Protein AF-A0A7W1IW84-F1 (afdb_monomer_lite)

Foldseek 3Di:
DPPPPPVVVVPVVVVPPPPCPPDFDWDDPDVQKTKGWDWDQDPNDTDIDIDIGGDCVPDDDADAAVVSDQADDDDQVVVCVVVVHPDGDDDADAACDPDRRGRHGDAWDDGPNRTSDHHDDPDDDDDDD

pLDDT: mean 87.01, std 18.56, range [38.94, 98.19]

Radius of gyration: 24.79 Å; chains: 1; bounding box: 35×34×91 Å

Secondary structure (DSSP, 8-state):
--SSSSSSSSSTTSSS---------PEEEETTEEEEEEEEEETTEEEEEEEEEE-TTT-------GGGSSS----HHHHHHHTT-S-----S-B--SSSTTTT-BSS-EEETTEEEE---TT-------

Structure (mmCIF, N/CA/C/O backbone):
data_AF-A0A7W1IW84-F1
#
_entry.id   AF-A0A7W1IW84-F1
#
loop_
_atom_site.group_PDB
_atom_site.id
_atom_site.type_symbol
_atom_site.label_atom_id
_atom_site.label_alt_id
_atom_site.label_comp_id
_atom_site.label_asym_id
_atom_site.label_entity_id
_atom_site.label_seq_id
_atom_site.pdbx_PDB_ins_code
_atom_site.Cartn_x
_atom_site.Cartn_y
_atom_site.Cartn_z
_atom_site.occupancy
_atom_site.B_iso_or_equiv
_atom_site.auth_seq_id
_atom_site.auth_comp_id
_atom_site.auth_asym_id
_atom_site.auth_atom_id
_atom_site.pdbx_PDB_model_num
ATOM 1 N N . MET A 1 1 ? 14.914 17.377 70.226 1.00 49.84 1 MET A N 1
ATOM 2 C CA . MET A 1 1 ? 13.824 17.529 69.232 1.00 49.84 1 MET A CA 1
ATOM 3 C C . MET A 1 1 ? 14.254 18.357 68.006 1.00 49.84 1 MET A C 1
ATOM 5 O O . MET A 1 1 ? 13.606 19.336 67.676 1.00 49.84 1 MET A O 1
ATOM 9 N N . LYS A 1 2 ? 15.354 17.999 67.321 1.00 47.62 2 LYS A N 1
ATOM 10 C CA . LYS A 1 2 ? 15.777 18.657 66.057 1.00 47.62 2 LYS A CA 1
ATOM 11 C C . LYS A 1 2 ? 16.298 17.689 64.981 1.00 47.62 2 LYS A C 1
ATOM 13 O O . LYS A 1 2 ? 16.673 18.125 63.906 1.00 47.62 2 LYS A O 1
ATOM 18 N N . LYS A 1 3 ? 16.303 16.375 65.246 1.00 43.44 3 LYS A N 1
ATOM 19 C CA . LYS A 1 3 ? 16.802 15.354 64.303 1.00 43.44 3 LYS A CA 1
ATOM 20 C C . LYS A 1 3 ? 15.710 14.481 63.672 1.00 43.44 3 LYS A C 1
ATOM 22 O O . LYS A 1 3 ? 16.032 13.636 62.852 1.00 43.44 3 LYS A O 1
ATOM 27 N N . LEU A 1 4 ? 14.437 14.704 64.011 1.00 40.44 4 LEU A N 1
ATOM 28 C CA . LEU A 1 4 ? 13.322 13.902 63.487 1.00 40.44 4 LEU A CA 1
ATOM 29 C C . LEU A 1 4 ? 12.616 14.546 62.278 1.00 40.44 4 LEU A C 1
ATOM 31 O O . LEU A 1 4 ? 11.909 13.864 61.553 1.00 40.44 4 LEU A O 1
ATOM 35 N N . PHE A 1 5 ? 12.846 15.836 62.012 1.00 39.91 5 PHE A N 1
ATOM 36 C CA . PHE A 1 5 ? 12.181 16.558 60.915 1.00 39.91 5 PHE A CA 1
ATOM 37 C C . PHE A 1 5 ? 12.945 16.538 59.580 1.00 39.91 5 PHE A C 1
ATOM 39 O O . PHE A 1 5 ? 12.399 16.933 58.557 1.00 39.91 5 PHE A O 1
ATOM 46 N N . VAL A 1 6 ? 14.196 16.063 59.563 1.00 43.69 6 VAL A N 1
ATOM 47 C CA . VAL A 1 6 ? 15.032 16.059 58.345 1.00 43.69 6 VAL A CA 1
ATOM 48 C C . VAL A 1 6 ? 14.785 14.818 57.473 1.00 43.69 6 VAL A C 1
ATOM 50 O O . VAL A 1 6 ? 15.008 14.864 56.269 1.00 43.69 6 VAL A O 1
ATOM 53 N N . PHE A 1 7 ? 14.241 13.732 58.030 1.00 38.94 7 PHE A N 1
ATOM 54 C CA . PHE A 1 7 ? 14.054 12.475 57.291 1.00 38.94 7 PHE A CA 1
ATOM 55 C C . PHE A 1 7 ? 12.742 12.366 56.501 1.00 38.94 7 PHE A C 1
ATOM 57 O O . PHE A 1 7 ? 12.622 11.490 55.651 1.00 38.94 7 PHE A O 1
ATOM 64 N N . ILE A 1 8 ? 11.774 13.260 56.720 1.00 46.59 8 ILE A N 1
ATOM 65 C CA . ILE A 1 8 ? 10.471 13.197 56.029 1.00 46.59 8 ILE A CA 1
ATOM 66 C C . ILE A 1 8 ? 10.475 14.029 54.731 1.00 46.59 8 ILE A C 1
ATOM 68 O O . ILE A 1 8 ? 9.687 13.773 53.828 1.00 46.59 8 ILE A O 1
ATOM 72 N N . CYS A 1 9 ? 11.421 14.961 54.572 1.00 43.91 9 CYS A N 1
ATOM 73 C CA . CYS A 1 9 ? 11.512 15.802 53.372 1.00 43.91 9 CYS A CA 1
ATOM 74 C C . CYS A 1 9 ? 12.282 15.134 52.209 1.00 43.91 9 CYS A C 1
ATOM 76 O O . CYS A 1 9 ? 12.099 15.502 51.054 1.00 43.91 9 CYS A O 1
ATOM 78 N N . GLY A 1 10 ? 13.114 14.121 52.488 1.00 42.38 10 GLY A N 1
ATOM 79 C CA . GLY A 1 10 ? 13.947 13.451 51.475 1.00 42.38 10 GLY A CA 1
ATOM 80 C C . GLY A 1 10 ? 13.246 12.360 50.656 1.00 42.38 10 GLY A C 1
ATOM 81 O O . GLY A 1 10 ? 13.723 12.009 49.581 1.00 42.38 10 GLY A O 1
ATOM 82 N N . HIS A 1 11 ? 12.110 11.831 51.124 1.00 45.62 11 HIS A N 1
ATOM 83 C CA . HIS A 1 11 ? 11.406 10.727 50.452 1.00 45.62 11 HIS A CA 1
ATOM 84 C C . HIS A 1 11 ? 10.223 11.161 49.580 1.00 45.62 11 HIS A C 1
ATOM 86 O O . HIS A 1 11 ? 9.720 10.356 48.801 1.00 45.62 11 HIS A O 1
ATOM 92 N N . LEU A 1 12 ? 9.815 12.434 49.634 1.00 47.12 12 LEU A N 1
ATOM 93 C CA . LEU A 1 12 ? 8.748 12.955 48.770 1.00 47.12 12 LEU A CA 1
ATOM 94 C C . LEU A 1 12 ? 9.241 13.380 47.374 1.00 47.12 12 LEU A C 1
ATOM 96 O O . LEU A 1 12 ? 8.434 13.714 46.512 1.00 47.12 12 LEU A O 1
ATOM 100 N N . TRP A 1 13 ? 10.555 13.358 47.136 1.00 46.66 13 TRP A N 1
ATOM 101 C CA . TRP A 1 13 ? 11.172 13.775 45.870 1.00 46.66 13 TRP A CA 1
ATOM 102 C C . TRP A 1 13 ? 11.431 12.618 44.890 1.00 46.66 13 TRP A C 1
ATOM 104 O O . TRP A 1 13 ? 11.897 12.841 43.779 1.00 46.66 13 TRP A O 1
ATOM 114 N N . LEU A 1 14 ? 11.104 11.380 45.278 1.00 45.38 14 LEU A N 1
ATOM 115 C CA . LEU A 1 14 ? 11.243 10.186 44.432 1.00 45.38 14 LEU A CA 1
ATOM 116 C C . LEU A 1 14 ? 9.956 9.806 43.680 1.00 45.38 14 LEU A C 1
ATOM 118 O O . LEU A 1 14 ? 10.003 8.961 42.795 1.00 45.38 14 LEU A O 1
ATOM 122 N N . ILE A 1 15 ? 8.819 10.444 43.983 1.00 48.88 15 ILE A N 1
ATOM 123 C CA . ILE A 1 15 ? 7.524 10.156 43.332 1.00 48.88 15 ILE A CA 1
ATOM 124 C C . ILE A 1 15 ? 7.270 11.082 42.125 1.00 48.88 15 ILE A C 1
ATOM 126 O O . ILE A 1 15 ? 6.432 10.788 41.279 1.00 48.88 15 ILE A O 1
ATOM 130 N N . PHE A 1 16 ? 8.028 12.175 41.987 1.00 47.62 16 PHE A N 1
ATOM 131 C CA . PHE A 1 16 ? 7.817 13.165 40.921 1.00 47.62 16 PHE A CA 1
ATOM 132 C C . PHE A 1 16 ? 8.651 12.953 39.654 1.00 47.62 16 PHE A C 1
ATOM 134 O O . PHE A 1 16 ? 8.446 13.658 38.670 1.00 47.62 16 PHE A O 1
ATOM 141 N N . PHE A 1 17 ? 9.530 11.950 39.625 1.00 46.31 17 PHE A N 1
ATOM 142 C CA . PHE A 1 17 ? 10.176 11.498 38.390 1.00 46.31 17 PHE A CA 1
ATOM 143 C C . PHE A 1 17 ? 9.314 10.431 37.700 1.00 46.31 17 PHE A C 1
ATOM 145 O O . PHE A 1 17 ? 9.763 9.342 37.350 1.00 46.31 17 PHE A O 1
ATOM 152 N N . CYS A 1 18 ? 8.030 10.745 37.514 1.00 48.31 18 CYS A N 1
ATOM 153 C CA . CYS A 1 18 ? 7.220 10.045 36.535 1.00 48.31 18 CYS A CA 1
ATOM 154 C C . CYS A 1 18 ? 7.718 10.538 35.174 1.00 48.31 18 CYS A C 1
ATOM 156 O O . CYS A 1 18 ? 7.319 11.600 34.702 1.00 48.31 18 CYS A O 1
ATOM 158 N N . PHE A 1 19 ? 8.692 9.831 34.596 1.00 48.56 19 PHE A N 1
ATOM 159 C CA . PHE A 1 19 ? 9.056 10.020 33.201 1.00 48.56 19 PHE A CA 1
ATOM 160 C C . PHE A 1 19 ? 7.776 9.860 32.384 1.00 48.56 19 PHE A C 1
ATOM 162 O O . PHE A 1 19 ? 7.292 8.744 32.195 1.00 48.56 19 PHE A O 1
ATOM 169 N N . SER A 1 20 ? 7.219 10.974 31.913 1.00 52.62 20 SER A N 1
ATOM 170 C CA . SER A 1 20 ? 6.212 10.957 30.865 1.00 52.62 20 SER A CA 1
ATOM 171 C C . SER A 1 20 ? 6.893 10.408 29.619 1.00 52.62 20 SER A C 1
ATOM 173 O O . SER A 1 20 ? 7.463 11.150 28.820 1.00 52.62 20 SER A O 1
ATOM 175 N N . ILE A 1 21 ? 6.880 9.085 29.466 1.00 55.94 21 ILE A N 1
ATOM 176 C CA . ILE A 1 21 ? 7.035 8.457 28.163 1.00 55.94 21 ILE A CA 1
ATOM 177 C C . ILE A 1 21 ? 5.826 8.958 27.382 1.00 55.94 21 ILE A C 1
ATOM 179 O O . ILE A 1 21 ? 4.722 8.440 27.536 1.00 55.94 21 ILE A O 1
ATOM 183 N N . SER A 1 22 ? 6.015 10.044 26.634 1.00 65.44 22 SER A N 1
ATOM 184 C CA . SER A 1 22 ? 4.978 10.566 25.759 1.00 65.44 22 SER A CA 1
ATOM 185 C C . SER A 1 22 ? 4.746 9.510 24.688 1.00 65.44 22 SER A C 1
ATOM 187 O O . SER A 1 22 ? 5.544 9.346 23.761 1.00 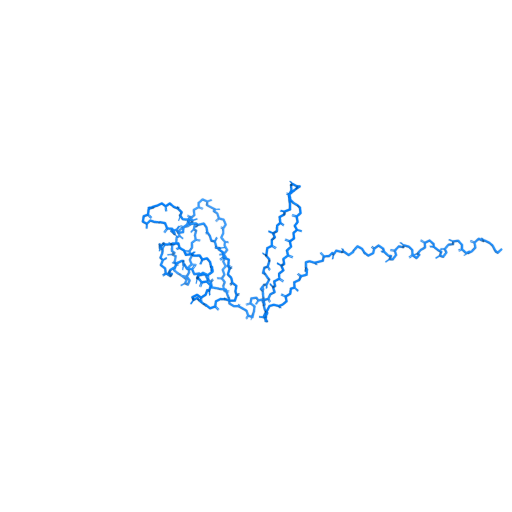65.44 22 SER A O 1
ATOM 189 N N . ALA A 1 23 ? 3.704 8.704 24.881 1.00 69.62 23 ALA A N 1
ATOM 190 C CA . ALA A 1 23 ? 3.184 7.870 23.822 1.00 69.62 23 ALA A CA 1
ATOM 191 C C . ALA A 1 23 ? 2.727 8.796 22.692 1.00 69.62 23 ALA A C 1
ATOM 193 O O . ALA A 1 23 ? 2.226 9.890 22.943 1.00 69.62 23 ALA A O 1
ATOM 194 N N . GLN A 1 24 ? 2.913 8.362 21.446 1.00 86.44 24 GLN A N 1
ATOM 195 C CA . GLN A 1 24 ? 2.400 9.117 20.313 1.00 86.44 24 GLN A CA 1
ATOM 196 C C . GLN A 1 24 ? 0.892 9.326 20.489 1.00 86.44 24 GLN A C 1
ATOM 198 O O . GLN A 1 24 ? 0.157 8.353 20.664 1.00 86.44 24 GLN A O 1
ATOM 203 N N . GLU A 1 25 ? 0.444 10.578 20.428 1.00 91.50 25 GLU A N 1
ATOM 204 C CA . GLU A 1 25 ? -0.976 10.901 20.486 1.00 91.50 25 GLU A CA 1
ATOM 205 C C . GLU A 1 25 ? -1.616 10.540 19.142 1.00 91.50 25 GLU A C 1
ATOM 207 O O . GLU A 1 25 ? -1.245 11.084 18.099 1.00 91.50 25 GLU A O 1
ATOM 212 N N . PHE A 1 26 ? -2.535 9.576 19.173 1.00 96.69 26 PHE A N 1
ATOM 213 C CA . PHE A 1 26 ? -3.351 9.173 18.034 1.00 96.69 26 PHE A CA 1
ATOM 214 C C . PHE A 1 26 ? -4.746 9.772 18.180 1.00 96.69 26 PHE A C 1
ATOM 216 O O . PHE A 1 26 ? -5.361 9.693 19.241 1.00 96.69 26 PHE A O 1
ATOM 223 N N . LYS A 1 27 ? -5.254 10.350 17.093 1.00 97.12 27 LYS A N 1
ATOM 224 C CA . LYS A 1 27 ? -6.616 10.859 16.985 1.00 97.12 27 LYS A CA 1
ATOM 225 C C . LYS A 1 27 ? -7.461 9.867 16.198 1.00 97.12 27 LYS A C 1
ATOM 227 O O . LYS A 1 27 ? -7.131 9.548 15.056 1.00 97.12 27 LYS A O 1
ATOM 232 N N . THR A 1 28 ? -8.577 9.433 16.770 1.00 97.62 28 THR A N 1
ATOM 233 C CA . THR A 1 28 ? -9.579 8.650 16.040 1.00 97.62 28 THR A CA 1
ATOM 234 C C . THR A 1 28 ? -10.147 9.481 14.887 1.00 97.62 28 THR A C 1
ATOM 236 O O . THR A 1 28 ? -10.649 10.588 15.095 1.00 97.62 28 THR A O 1
ATOM 239 N N . ILE A 1 29 ? -10.046 8.955 13.668 1.00 97.00 29 ILE A N 1
ATOM 240 C CA . ILE A 1 29 ? -10.614 9.551 12.451 1.00 97.00 29 ILE A CA 1
ATOM 241 C C . ILE A 1 29 ?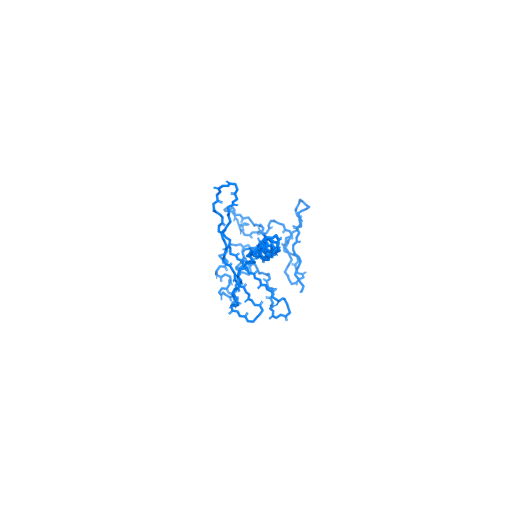 -11.981 8.934 12.160 1.00 97.00 29 ILE A C 1
ATOM 243 O O . ILE A 1 29 ? -12.932 9.641 11.840 1.00 97.00 29 ILE A O 1
ATOM 247 N N . GLN A 1 30 ? -12.073 7.618 12.324 1.00 96.62 30 GLN A N 1
ATOM 248 C CA . GLN A 1 30 ? -13.284 6.818 12.198 1.00 96.62 30 GLN A CA 1
ATOM 249 C C . GLN A 1 30 ? -13.143 5.585 13.099 1.00 96.62 30 GLN A C 1
ATOM 251 O O . GLN A 1 30 ? -12.036 5.274 13.540 1.00 96.62 30 GLN A O 1
ATOM 256 N N . ASP A 1 31 ? -14.238 4.884 13.399 1.00 97.12 31 ASP A N 1
ATOM 257 C CA . ASP A 1 31 ? -14.146 3.626 14.144 1.00 97.12 31 ASP A CA 1
ATOM 258 C C . ASP A 1 31 ? -13.174 2.653 13.450 1.00 97.12 31 ASP A C 1
ATOM 260 O O . ASP A 1 31 ? -13.276 2.402 12.251 1.00 97.12 31 ASP A O 1
ATOM 264 N N . GLY A 1 32 ? -12.183 2.174 14.205 1.00 97.50 32 GLY A N 1
ATOM 265 C CA . GLY A 1 32 ? -11.096 1.327 13.708 1.00 97.50 32 GLY A CA 1
ATOM 266 C C . GLY A 1 32 ? -9.960 2.033 12.956 1.00 97.50 32 GLY A C 1
ATOM 267 O O . GLY A 1 32 ? -9.035 1.351 12.518 1.00 97.50 32 GLY A O 1
ATOM 268 N N . ILE A 1 33 ? -9.981 3.365 12.820 1.00 98.06 33 ILE A N 1
ATOM 269 C CA . ILE A 1 33 ? -8.937 4.143 12.132 1.00 98.06 33 ILE A CA 1
ATOM 270 C C . ILE A 1 33 ? -8.479 5.307 13.006 1.00 98.06 33 ILE A C 1
ATOM 272 O O . ILE A 1 33 ? -9.235 6.240 13.292 1.00 98.06 33 ILE A O 1
ATOM 276 N N . GLU A 1 34 ? -7.199 5.305 13.360 1.00 98.19 34 GLU A N 1
ATOM 277 C CA . GLU A 1 34 ? -6.556 6.400 14.077 1.00 98.19 34 GLU A CA 1
ATOM 278 C C . GLU A 1 34 ? -5.395 6.982 13.268 1.00 98.19 34 GLU A C 1
ATOM 280 O O . GLU A 1 34 ? -4.688 6.271 12.553 1.00 98.19 34 GLU A O 1
ATOM 285 N N . TYR A 1 35 ? -5.173 8.284 13.415 1.00 98.06 35 TYR A N 1
ATOM 286 C CA . TYR A 1 35 ? -4.110 9.020 12.744 1.00 98.06 35 TYR A CA 1
ATOM 287 C C . TYR A 1 35 ? -3.247 9.772 13.749 1.00 98.06 35 TYR A C 1
ATOM 289 O O . TYR A 1 35 ? -3.754 10.337 14.719 1.00 98.06 35 TYR A O 1
ATOM 297 N N . ALA A 1 36 ? -1.949 9.832 13.481 1.00 97.44 36 ALA A N 1
ATOM 298 C CA . ALA A 1 36 ? -1.025 10.676 14.212 1.00 97.44 36 ALA A CA 1
ATOM 299 C C . ALA A 1 36 ? -0.011 11.318 13.266 1.00 97.44 36 ALA A C 1
ATOM 301 O O . ALA A 1 36 ? 0.448 10.701 12.305 1.00 97.44 36 ALA A O 1
ATOM 302 N N . GLU A 1 37 ? 0.390 12.543 13.585 1.00 96.56 37 GLU A N 1
ATOM 303 C CA . GLU A 1 37 ? 1.558 13.181 12.992 1.00 96.56 37 GLU A CA 1
ATOM 304 C C . GLU A 1 37 ? 2.667 13.236 14.040 1.00 96.56 37 GLU A C 1
ATOM 306 O O . GLU A 1 37 ? 2.419 13.507 15.219 1.00 96.56 37 GLU A O 1
ATOM 311 N N . MET A 1 38 ? 3.899 12.976 13.617 1.00 94.25 38 MET A N 1
ATOM 312 C CA . MET A 1 38 ? 5.048 13.035 14.506 1.00 94.25 38 MET A CA 1
ATOM 313 C C . MET A 1 38 ? 6.270 13.590 13.794 1.00 94.25 38 MET A C 1
ATOM 315 O O . MET A 1 38 ? 6.500 13.313 12.620 1.00 94.25 38 MET A O 1
ATOM 319 N N . THR A 1 39 ? 7.098 14.313 14.536 1.00 95.38 39 THR A N 1
ATOM 320 C CA . THR A 1 39 ? 8.413 14.748 14.069 1.00 95.38 39 THR A CA 1
ATOM 321 C C . THR A 1 39 ? 9.465 14.154 14.991 1.00 95.38 39 THR A C 1
ATOM 323 O O . THR A 1 39 ? 9.360 14.278 16.211 1.00 95.38 39 THR A O 1
ATOM 326 N N . ARG A 1 40 ? 10.474 13.490 14.424 1.00 93.00 40 ARG A N 1
ATOM 327 C CA . ARG A 1 40 ? 11.644 13.001 15.168 1.00 93.00 40 ARG A CA 1
ATOM 328 C C . ARG A 1 40 ? 12.925 13.470 14.521 1.00 93.00 40 ARG A C 1
ATOM 330 O O . ARG A 1 40 ? 13.004 13.567 13.305 1.00 93.00 40 ARG A O 1
ATOM 337 N N . GLU A 1 41 ? 13.931 13.706 15.342 1.00 96.62 41 GLU A N 1
ATOM 338 C CA . GLU A 1 41 ? 15.278 13.944 14.853 1.00 96.62 41 GLU A CA 1
ATOM 339 C C . GLU A 1 41 ? 15.946 12.606 14.508 1.00 96.62 41 GLU A C 1
ATOM 341 O O . GLU A 1 41 ? 16.006 11.699 15.340 1.00 96.62 41 GLU A O 1
ATOM 346 N N . ILE A 1 42 ? 16.414 12.463 13.268 1.00 95.88 42 ILE A N 1
ATOM 347 C CA . ILE A 1 42 ? 17.179 11.308 12.788 1.00 95.88 42 ILE A CA 1
ATOM 348 C C . ILE A 1 42 ? 18.421 11.859 12.099 1.00 95.88 42 ILE A C 1
ATOM 350 O O . ILE A 1 42 ? 18.304 12.642 11.160 1.00 95.88 42 ILE A O 1
ATOM 354 N N . ASN A 1 43 ? 19.609 11.466 12.565 1.00 96.50 43 ASN A N 1
ATOM 355 C CA . ASN A 1 43 ? 20.886 12.008 12.084 1.00 96.50 43 ASN A CA 1
ATOM 356 C C . ASN A 1 43 ? 20.920 13.549 12.103 1.00 96.50 43 ASN A C 1
ATOM 358 O O . ASN A 1 43 ? 21.347 14.175 11.136 1.00 96.50 43 ASN A O 1
ATOM 362 N N . ASN A 1 44 ? 20.438 14.153 13.194 1.00 96.38 44 ASN A N 1
ATOM 363 C CA . ASN A 1 44 ? 20.351 15.605 13.397 1.00 96.38 44 ASN A CA 1
ATOM 364 C C . ASN A 1 44 ? 19.451 16.340 12.382 1.00 96.38 44 ASN A C 1
ATOM 366 O O . ASN A 1 44 ? 19.566 17.554 12.213 1.00 96.38 44 ASN A O 1
ATOM 370 N N . LEU A 1 45 ? 18.558 15.621 11.692 1.00 97.06 45 LEU A N 1
ATOM 371 C CA . LEU A 1 45 ? 17.584 16.190 10.763 1.00 97.06 45 LEU A CA 1
ATOM 372 C C . LEU A 1 45 ? 16.155 15.928 11.256 1.00 97.06 45 LEU A C 1
ATOM 374 O O . LEU A 1 45 ? 15.849 14.798 11.649 1.00 97.06 45 LEU A O 1
ATOM 378 N N . PRO A 1 46 ? 15.255 16.927 11.214 1.00 96.88 46 PRO A N 1
ATOM 379 C CA . PRO A 1 46 ? 13.857 16.719 11.558 1.00 96.88 46 PRO A CA 1
ATOM 380 C C . PRO A 1 46 ? 13.160 15.903 10.464 1.00 96.88 46 PRO A C 1
ATOM 382 O O . PRO A 1 46 ? 13.093 16.306 9.304 1.00 96.88 46 PRO A O 1
ATOM 385 N N . VAL A 1 47 ? 12.599 14.761 10.847 1.00 97.06 47 VAL A N 1
ATOM 386 C CA . VAL A 1 47 ? 11.831 13.868 9.980 1.00 97.06 47 VAL A CA 1
ATOM 387 C C . VAL A 1 47 ? 10.378 13.875 10.428 1.00 97.06 47 VAL A C 1
ATOM 389 O O . VAL A 1 47 ? 10.050 13.395 11.515 1.00 97.06 47 VAL A O 1
ATOM 392 N N . LYS A 1 48 ? 9.508 14.413 9.570 1.00 96.94 48 LYS A N 1
ATOM 393 C CA . LYS A 1 48 ? 8.054 14.372 9.733 1.00 96.94 48 LYS A CA 1
ATOM 394 C C . LYS A 1 48 ? 7.513 13.036 9.220 1.00 96.94 48 LYS A C 1
ATOM 396 O O . LYS A 1 48 ? 7.828 12.624 8.107 1.00 96.94 48 LYS A O 1
ATOM 401 N N . MET A 1 49 ? 6.683 12.379 10.019 1.00 96.38 49 MET A N 1
ATOM 402 C CA . MET A 1 49 ? 6.039 11.106 9.710 1.00 96.38 49 MET A CA 1
ATOM 403 C C . MET A 1 49 ? 4.532 11.217 9.938 1.00 96.38 49 MET A C 1
ATOM 405 O O . MET A 1 49 ? 4.079 11.807 10.919 1.00 96.38 49 MET A O 1
ATOM 409 N N . ASN A 1 50 ? 3.778 10.601 9.033 1.00 96.75 50 ASN A N 1
ATOM 410 C CA . ASN A 1 50 ? 2.334 10.431 9.130 1.00 96.75 50 ASN A CA 1
ATOM 411 C C . ASN A 1 50 ? 2.065 8.963 9.463 1.00 96.75 50 ASN A C 1
ATOM 413 O O . ASN A 1 50 ? 2.552 8.076 8.761 1.00 96.75 50 ASN A O 1
ATOM 417 N N . LEU A 1 51 ? 1.321 8.707 10.533 1.00 97.12 51 LEU A N 1
ATOM 418 C CA . LEU A 1 51 ? 1.040 7.368 11.031 1.00 97.12 51 LEU A CA 1
ATOM 419 C C . LEU A 1 51 ? -0.452 7.077 10.934 1.00 97.12 51 LEU A C 1
ATOM 421 O O . LEU A 1 51 ? -1.275 7.870 11.385 1.00 97.12 51 LEU A O 1
ATOM 425 N N . LEU A 1 52 ? -0.780 5.902 10.406 1.00 97.31 52 LEU A N 1
ATOM 426 C CA . LEU A 1 52 ? -2.119 5.328 10.451 1.00 97.31 52 LEU A CA 1
ATOM 427 C C . LEU A 1 52 ? -2.077 4.084 11.331 1.00 97.31 52 LEU A C 1
ATOM 429 O O . LEU A 1 52 ? -1.228 3.212 11.138 1.00 97.31 52 LEU A O 1
ATOM 433 N N . ARG A 1 53 ? -2.990 4.005 12.296 1.00 97.25 53 ARG A N 1
ATOM 434 C CA . ARG A 1 53 ? -3.228 2.803 13.090 1.00 97.25 53 ARG A CA 1
ATOM 435 C C . ARG A 1 53 ? -4.604 2.263 12.748 1.00 97.25 53 ARG A C 1
ATOM 437 O O . ARG A 1 53 ? -5.578 3.011 12.734 1.00 97.25 53 ARG A O 1
ATOM 444 N N . LEU A 1 54 ? -4.650 0.968 12.470 1.00 97.19 54 LEU A N 1
ATOM 445 C CA . LEU A 1 54 ? -5.835 0.288 11.976 1.00 97.19 54 LEU A CA 1
ATOM 446 C C . LEU A 1 54 ? -6.200 -0.866 12.909 1.00 97.19 54 LEU A C 1
ATOM 448 O O . LEU A 1 54 ? -5.338 -1.665 13.275 1.00 97.19 54 LEU A O 1
ATOM 452 N N . ASP A 1 55 ? -7.478 -0.958 13.258 1.00 97.31 55 ASP A N 1
ATOM 453 C CA . ASP A 1 55 ? -8.082 -2.148 13.850 1.00 97.31 55 ASP A CA 1
ATOM 454 C C . ASP A 1 55 ? -8.645 -3.018 12.722 1.00 97.31 55 ASP A C 1
ATOM 456 O O . ASP A 1 55 ? -9.718 -2.748 12.180 1.00 97.31 55 ASP A O 1
ATOM 460 N N . LEU A 1 56 ? -7.912 -4.074 12.365 1.00 95.81 56 LEU A N 1
ATOM 461 C CA . LEU A 1 56 ? -8.262 -4.957 11.248 1.00 95.81 56 LEU A CA 1
ATOM 462 C C . LEU A 1 56 ? -9.539 -5.779 11.485 1.00 95.81 56 LEU A C 1
ATOM 464 O O . LEU A 1 56 ? -10.029 -6.411 10.558 1.00 95.81 56 LEU A O 1
ATOM 468 N N . THR A 1 57 ? -10.114 -5.763 12.693 1.00 96.62 57 THR A N 1
ATOM 469 C CA . THR A 1 57 ? -11.440 -6.359 12.937 1.00 96.62 57 THR A CA 1
ATOM 470 C C . THR A 1 57 ? -12.590 -5.446 12.504 1.00 96.62 57 THR A C 1
ATOM 472 O O . THR A 1 57 ? -13.729 -5.897 12.393 1.00 96.62 57 THR A O 1
ATOM 475 N N . LYS A 1 58 ? -12.299 -4.165 12.247 1.00 97.50 58 LYS A N 1
ATOM 476 C CA . LYS A 1 58 ? -13.278 -3.121 11.914 1.00 97.50 58 LYS A CA 1
ATOM 477 C C . LYS A 1 58 ? -13.094 -2.533 10.522 1.00 97.50 58 LYS A C 1
ATOM 479 O O . LYS A 1 58 ? -14.011 -1.898 10.006 1.00 97.50 58 LYS A O 1
ATOM 484 N N . VAL A 1 59 ? -11.919 -2.717 9.924 1.00 96.38 59 VAL A N 1
ATOM 485 C CA . VAL A 1 59 ? -11.574 -2.142 8.622 1.00 96.38 59 VAL A CA 1
ATOM 486 C C . VAL A 1 59 ? -11.113 -3.217 7.653 1.00 96.38 59 VAL A C 1
ATOM 488 O O . VAL A 1 59 ? -10.530 -4.222 8.050 1.00 96.38 59 VAL A O 1
ATOM 491 N N . ARG A 1 60 ? -11.340 -2.968 6.364 1.00 94.94 60 ARG A N 1
ATOM 492 C CA . ARG A 1 60 ? -10.802 -3.776 5.271 1.00 94.94 60 ARG A CA 1
ATOM 493 C C . ARG A 1 60 ? -9.553 -3.106 4.707 1.00 94.94 60 ARG A C 1
ATOM 495 O O . ARG A 1 60 ? -9.505 -1.882 4.596 1.00 94.94 60 ARG A O 1
ATOM 502 N N . LEU A 1 61 ? -8.566 -3.914 4.337 1.00 95.62 61 LEU A N 1
ATOM 503 C CA . LEU A 1 61 ? -7.399 -3.479 3.581 1.00 95.62 61 LEU A CA 1
ATOM 504 C C . LEU A 1 61 ? -7.488 -4.025 2.161 1.00 95.62 61 LEU A C 1
ATOM 506 O O . LEU A 1 61 ? -7.474 -5.237 1.972 1.00 95.62 61 LEU A O 1
ATOM 510 N N . ASP A 1 62 ? -7.529 -3.125 1.184 1.00 95.12 62 ASP A N 1
ATOM 511 C CA . ASP A 1 62 ? -7.537 -3.478 -0.232 1.00 95.12 62 ASP A CA 1
ATOM 512 C C . ASP A 1 62 ? -6.159 -3.191 -0.842 1.00 95.12 62 ASP A C 1
ATOM 514 O O . ASP A 1 62 ? -5.594 -2.108 -0.658 1.00 95.12 62 ASP A O 1
ATOM 518 N N . VAL A 1 63 ? -5.615 -4.158 -1.584 1.00 95.81 63 VAL A N 1
ATOM 519 C CA . VAL A 1 63 ? -4.436 -3.953 -2.436 1.00 95.81 63 VAL A CA 1
ATOM 520 C C . VAL A 1 63 ? -4.931 -3.766 -3.858 1.00 95.81 63 VAL A C 1
ATOM 522 O O . VAL A 1 63 ? -5.558 -4.657 -4.419 1.00 95.81 63 VAL A O 1
ATOM 525 N N . VAL A 1 64 ? -4.640 -2.613 -4.450 1.00 95.44 64 VAL A N 1
ATOM 526 C CA . VAL A 1 64 ? -5.123 -2.257 -5.787 1.00 95.44 64 VAL A CA 1
ATOM 527 C C . VAL A 1 64 ? -3.972 -1.821 -6.679 1.00 95.44 64 VAL A C 1
ATOM 529 O O . VAL A 1 64 ? -2.977 -1.262 -6.213 1.00 95.44 64 VAL A O 1
ATOM 532 N N . HIS A 1 65 ? -4.115 -2.081 -7.975 1.00 95.19 65 HIS A N 1
ATOM 533 C CA . HIS A 1 65 ? -3.167 -1.614 -8.977 1.00 95.19 65 HIS A CA 1
ATOM 534 C C . HIS A 1 65 ? -3.557 -0.220 -9.483 1.00 95.19 65 HIS A C 1
ATOM 536 O O . HIS A 1 65 ? -4.740 0.120 -9.549 1.00 95.19 65 HIS A O 1
ATOM 542 N N . ALA A 1 66 ? -2.566 0.579 -9.886 1.00 95.62 66 ALA A N 1
ATOM 543 C CA . ALA A 1 66 ? -2.810 1.826 -10.606 1.00 95.62 66 ALA A CA 1
ATOM 544 C C . ALA A 1 66 ? -3.687 1.566 -11.841 1.00 95.62 66 ALA A C 1
ATOM 546 O O . ALA A 1 66 ? -3.464 0.593 -12.562 1.00 95.62 66 ALA A O 1
ATOM 547 N N . MET A 1 67 ? -4.685 2.425 -12.070 1.00 93.94 67 MET A N 1
ATOM 548 C CA . MET A 1 67 ? -5.656 2.326 -13.170 1.00 93.94 67 MET A CA 1
ATOM 549 C C . MET A 1 67 ? -6.452 1.006 -13.230 1.00 93.94 67 MET A C 1
ATOM 551 O O . MET A 1 67 ? -7.086 0.733 -14.245 1.00 93.94 67 MET A O 1
ATOM 555 N N . ASP A 1 68 ? -6.407 0.177 -12.180 1.00 92.25 68 ASP A N 1
ATOM 556 C CA . ASP A 1 68 ? -6.895 -1.214 -12.171 1.00 92.25 68 ASP A CA 1
ATOM 557 C C . ASP A 1 68 ? -6.325 -2.072 -13.322 1.00 92.25 68 ASP A C 1
ATOM 559 O O . ASP A 1 68 ? -6.935 -3.044 -13.772 1.00 92.25 68 ASP A O 1
ATOM 563 N N . ALA A 1 69 ? -5.136 -1.714 -13.810 1.00 87.25 69 ALA A N 1
ATOM 564 C CA . ALA A 1 69 ? -4.472 -2.342 -14.944 1.00 87.25 69 ALA A CA 1
ATOM 565 C C . ALA A 1 69 ? -3.028 -2.675 -14.576 1.00 87.25 69 ALA A C 1
ATOM 567 O O . ALA A 1 69 ? -2.408 -1.916 -13.853 1.00 87.25 69 ALA A O 1
ATOM 568 N N . ALA A 1 70 ? -2.457 -3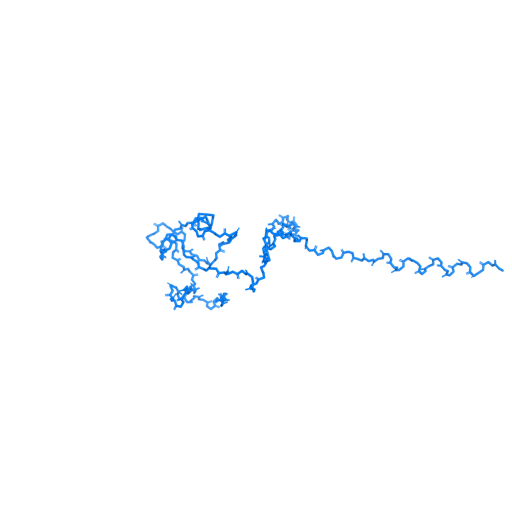.762 -15.104 1.00 82.62 70 ALA A N 1
ATOM 569 C CA . ALA A 1 70 ? -1.100 -4.204 -14.743 1.00 82.62 70 ALA A CA 1
ATOM 570 C C . ALA A 1 70 ? 0.019 -3.193 -15.075 1.00 82.62 70 ALA A C 1
ATOM 572 O O . ALA A 1 70 ? 1.121 -3.296 -14.553 1.00 82.62 70 ALA A O 1
ATOM 573 N N . ILE A 1 71 ? -0.253 -2.228 -15.952 1.00 89.38 71 ILE A N 1
ATOM 574 C CA . ILE A 1 71 ? 0.689 -1.215 -16.426 1.00 89.38 71 ILE A CA 1
ATOM 575 C C . ILE A 1 71 ? 0.048 0.160 -16.250 1.00 89.38 71 ILE A C 1
ATOM 577 O O . ILE A 1 71 ? -1.152 0.323 -16.468 1.00 89.38 71 ILE A O 1
ATOM 581 N N . GLY A 1 72 ? 0.869 1.157 -15.931 1.00 92.88 72 GLY A N 1
ATOM 582 C CA . GLY A 1 72 ? 0.464 2.544 -15.742 1.00 92.88 72 GLY A CA 1
ATOM 583 C C . GLY A 1 72 ? 0.775 3.049 -14.340 1.00 92.88 72 GLY A C 1
ATOM 584 O O . GLY A 1 72 ? 0.917 2.286 -13.387 1.00 92.88 72 GLY A O 1
ATOM 585 N N . THR A 1 73 ? 0.897 4.366 -14.207 1.00 94.94 73 THR A N 1
ATOM 586 C CA . THR A 1 73 ? 1.133 5.024 -12.921 1.00 94.94 73 THR A CA 1
ATOM 587 C C . THR A 1 73 ? -0.032 5.941 -12.583 1.00 94.94 73 THR A C 1
ATOM 589 O O . THR A 1 73 ? -0.549 6.671 -13.424 1.00 94.94 73 THR A O 1
ATOM 592 N N . GLU A 1 74 ? -0.460 5.903 -11.328 1.00 96.12 74 GLU A N 1
ATOM 593 C CA . GLU A 1 74 ? -1.559 6.710 -10.807 1.00 96.12 74 GLU A CA 1
ATOM 594 C C . GLU A 1 74 ? -1.137 7.253 -9.438 1.00 96.12 74 GLU A C 1
ATOM 596 O O . GLU A 1 74 ? -0.383 6.604 -8.707 1.00 96.12 74 GLU A O 1
ATOM 601 N N . THR A 1 75 ? -1.575 8.460 -9.079 1.00 97.19 75 THR A N 1
ATOM 602 C CA . THR A 1 75 ? -1.301 8.978 -7.736 1.00 97.19 75 THR A CA 1
ATOM 603 C C . THR A 1 75 ? -2.101 8.187 -6.705 1.00 97.19 75 THR A C 1
ATOM 605 O O . THR A 1 75 ? -3.265 7.854 -6.926 1.00 97.19 75 THR A O 1
ATOM 608 N N . THR A 1 76 ? -1.520 7.956 -5.526 1.00 97.44 76 THR A N 1
ATOM 609 C CA . THR A 1 76 ? -2.225 7.308 -4.407 1.00 97.44 76 THR A CA 1
ATOM 610 C C . THR A 1 76 ? -3.536 8.020 -4.061 1.00 97.44 76 THR A C 1
ATOM 612 O O . THR A 1 76 ? -4.519 7.365 -3.734 1.00 97.44 76 THR A O 1
ATOM 615 N N . SER A 1 77 ? -3.585 9.351 -4.183 1.00 97.94 77 SER A N 1
ATOM 616 C CA . SER A 1 77 ? -4.809 10.128 -3.965 1.00 97.94 77 SER A CA 1
ATOM 617 C C . SER A 1 77 ? -5.900 9.843 -5.002 1.00 97.94 77 SER A C 1
ATOM 619 O O . SER A 1 77 ? -7.063 9.742 -4.626 1.00 97.94 77 SER A O 1
ATOM 621 N N . SER A 1 78 ? -5.551 9.680 -6.282 1.00 98.19 78 SER A N 1
ATOM 622 C CA . SER A 1 78 ? -6.514 9.329 -7.335 1.00 98.19 78 SER A CA 1
ATOM 623 C C . SER A 1 78 ? -7.078 7.925 -7.122 1.00 98.19 78 SER A C 1
ATOM 625 O O . SER A 1 78 ? -8.297 7.751 -7.127 1.00 98.19 78 SER A O 1
ATOM 627 N N . ILE A 1 79 ? -6.207 6.961 -6.799 1.00 98.00 79 ILE A N 1
ATOM 628 C CA . ILE A 1 79 ? -6.607 5.594 -6.437 1.00 98.00 79 ILE A CA 1
ATOM 629 C C . ILE A 1 79 ? -7.577 5.624 -5.247 1.00 98.00 79 ILE A C 1
ATOM 631 O O . ILE A 1 79 ? -8.665 5.055 -5.324 1.00 98.00 79 ILE A O 1
ATOM 635 N N . ALA A 1 80 ? -7.215 6.325 -4.166 1.00 98.06 80 ALA A N 1
ATOM 636 C CA . ALA A 1 80 ? -8.043 6.426 -2.967 1.00 98.06 80 ALA A CA 1
ATOM 637 C C . ALA A 1 80 ? -9.430 7.012 -3.262 1.00 98.06 80 ALA A C 1
ATOM 639 O O . ALA A 1 80 ? -10.431 6.456 -2.818 1.00 98.06 80 ALA A O 1
ATOM 640 N N . MET A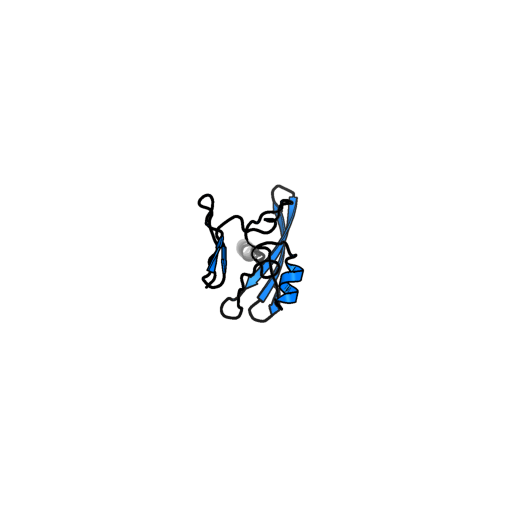 1 81 ? -9.506 8.097 -4.042 1.00 97.88 81 MET A N 1
ATOM 641 C CA . MET A 1 81 ? -10.784 8.713 -4.413 1.00 97.88 81 MET A CA 1
ATOM 642 C C . MET A 1 81 ? -11.663 7.770 -5.237 1.00 97.88 81 MET A C 1
ATOM 644 O O . MET A 1 81 ? -12.856 7.657 -4.969 1.00 97.88 81 MET A O 1
ATOM 648 N N . ARG A 1 82 ? -11.086 7.081 -6.227 1.00 97.69 82 ARG A N 1
ATOM 649 C CA . ARG A 1 82 ? -11.832 6.201 -7.138 1.00 97.69 82 ARG A CA 1
ATOM 650 C C . ARG A 1 82 ? -12.363 4.943 -6.450 1.00 97.69 82 ARG A C 1
ATOM 652 O O . ARG A 1 82 ? -13.426 4.459 -6.822 1.00 97.69 82 ARG A O 1
ATOM 659 N N . HIS A 1 83 ? -11.649 4.460 -5.435 1.00 97.19 83 HIS A N 1
ATOM 660 C CA . HIS A 1 83 ? -12.041 3.303 -4.622 1.00 97.19 83 HIS A CA 1
ATOM 661 C C . HIS A 1 83 ? -12.786 3.678 -3.330 1.00 97.19 83 HIS A C 1
ATOM 663 O O . HIS A 1 83 ? -13.160 2.797 -2.561 1.00 97.19 83 HIS A O 1
ATOM 669 N N . GLY A 1 84 ? -13.022 4.970 -3.072 1.00 96.88 84 GLY A N 1
ATOM 670 C CA . GLY A 1 84 ? -13.720 5.432 -1.867 1.00 96.88 84 GLY A CA 1
ATOM 671 C C . GLY A 1 84 ? -12.978 5.118 -0.561 1.00 96.88 84 GLY A C 1
ATOM 672 O O . GLY A 1 84 ? -13.613 4.902 0.471 1.00 96.88 84 GLY A O 1
ATOM 673 N N . ALA A 1 85 ? -11.644 5.060 -0.596 1.00 97.62 85 ALA A N 1
ATOM 674 C CA . ALA A 1 85 ? -10.827 4.728 0.564 1.00 97.62 85 ALA A CA 1
ATOM 675 C C . ALA A 1 85 ? -10.752 5.899 1.557 1.00 97.62 85 ALA A C 1
ATOM 677 O O . ALA A 1 85 ? -10.548 7.050 1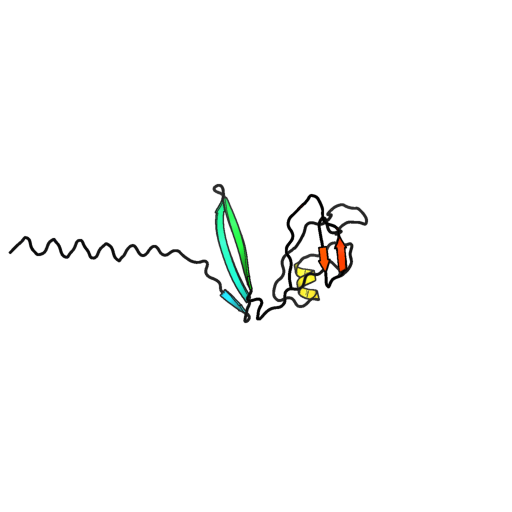.171 1.00 97.62 85 ALA A O 1
ATOM 678 N N . ILE A 1 86 ? -10.843 5.594 2.855 1.00 96.62 86 ILE A N 1
ATOM 679 C CA . ILE A 1 86 ? -10.705 6.590 3.936 1.00 96.62 86 ILE A CA 1
ATOM 680 C C . ILE A 1 86 ? -9.255 7.090 4.034 1.00 96.62 86 ILE A C 1
ATOM 682 O O . ILE A 1 86 ? -9.004 8.257 4.328 1.00 96.62 86 ILE A O 1
ATOM 686 N N . ALA A 1 87 ? -8.294 6.204 3.770 1.00 96.12 87 ALA A N 1
ATOM 687 C CA . ALA A 1 87 ? -6.876 6.513 3.679 1.00 96.12 87 ALA A CA 1
ATOM 688 C C . ALA A 1 87 ? -6.179 5.501 2.759 1.00 96.12 87 ALA A C 1
ATOM 690 O O . ALA A 1 87 ? -6.645 4.373 2.606 1.00 96.12 87 ALA A O 1
ATOM 691 N N . ALA A 1 88 ? -5.052 5.895 2.167 1.00 97.62 88 ALA A N 1
ATOM 692 C CA . ALA A 1 88 ? -4.224 5.021 1.343 1.00 97.62 88 ALA A CA 1
ATOM 693 C C . ALA A 1 88 ? -2.749 5.436 1.418 1.00 97.62 88 ALA A C 1
ATOM 695 O O . ALA A 1 88 ? -2.430 6.602 1.660 1.00 97.62 88 ALA A O 1
ATOM 696 N N . ILE A 1 89 ? -1.858 4.479 1.166 1.00 97.81 89 ILE A N 1
ATOM 697 C CA . ILE A 1 89 ? -0.412 4.685 1.011 1.00 97.81 89 ILE A CA 1
ATOM 698 C C . ILE A 1 89 ? 0.048 4.060 -0.309 1.00 97.81 89 ILE A C 1
ATOM 700 O O . ILE A 1 89 ? -0.632 3.191 -0.856 1.00 97.81 89 ILE A O 1
ATOM 704 N N . ASN A 1 90 ? 1.202 4.476 -0.833 1.00 96.94 90 ASN A N 1
ATOM 705 C CA . ASN A 1 90 ? 1.850 3.697 -1.887 1.00 96.94 90 ASN A CA 1
ATOM 706 C C . ASN A 1 90 ? 2.368 2.367 -1.311 1.00 96.94 90 ASN A C 1
ATOM 708 O O . ASN A 1 90 ? 2.757 2.300 -0.146 1.00 96.94 90 ASN A O 1
ATOM 712 N N . ALA A 1 91 ? 2.389 1.324 -2.140 1.00 95.00 91 ALA A N 1
ATOM 713 C CA . ALA A 1 91 ? 2.795 -0.021 -1.739 1.00 95.00 91 ALA A CA 1
ATOM 714 C C . ALA A 1 91 ? 4.187 -0.381 -2.299 1.00 95.00 91 ALA A C 1
ATOM 716 O O . ALA A 1 91 ? 5.149 0.363 -2.096 1.00 95.00 91 ALA A O 1
ATOM 717 N N . GLY A 1 92 ? 4.302 -1.536 -2.963 1.00 95.25 92 GLY A N 1
ATOM 718 C CA . GLY A 1 92 ? 5.559 -2.090 -3.464 1.00 95.25 92 GLY A CA 1
ATOM 719 C C . GLY A 1 92 ? 6.273 -1.231 -4.511 1.00 95.25 92 GLY A C 1
ATOM 720 O O . GLY A 1 92 ? 5.750 -0.244 -5.025 1.00 95.25 92 GLY A O 1
ATOM 721 N N . PHE A 1 93 ? 7.501 -1.634 -4.832 1.00 95.94 93 PHE A N 1
ATOM 722 C CA . PHE A 1 93 ? 8.289 -1.004 -5.889 1.00 95.94 93 PHE A CA 1
ATOM 723 C C . PHE A 1 93 ? 7.677 -1.270 -7.265 1.00 95.94 93 PHE A C 1
ATOM 725 O O . PHE A 1 93 ? 7.135 -2.344 -7.513 1.00 95.94 93 PHE A O 1
ATOM 732 N N . PHE A 1 94 ? 7.836 -0.316 -8.175 1.00 95.81 94 PHE A N 1
ATOM 733 C CA . PHE A 1 94 ? 7.334 -0.402 -9.542 1.00 95.81 94 PHE A CA 1
ATOM 734 C C . PHE A 1 94 ? 8.270 0.322 -10.511 1.00 95.81 94 PHE A C 1
ATOM 736 O O . PHE A 1 94 ? 9.107 1.137 -10.106 1.00 95.81 94 PHE A O 1
ATOM 743 N N . ARG A 1 95 ? 8.153 0.012 -11.802 1.00 95.62 95 ARG A N 1
ATOM 744 C CA . ARG A 1 95 ? 8.952 0.649 -12.853 1.00 95.62 95 ARG A CA 1
ATOM 745 C C . ARG A 1 95 ? 8.514 2.099 -13.063 1.00 95.62 95 ARG A C 1
ATOM 747 O O . ARG A 1 95 ? 7.341 2.372 -13.280 1.00 95.62 95 ARG A O 1
ATOM 754 N N . LEU A 1 96 ? 9.471 3.025 -13.069 1.00 94.44 96 LEU A N 1
ATOM 755 C CA . LEU A 1 96 ? 9.255 4.461 -13.323 1.00 94.44 96 LEU A CA 1
ATOM 756 C C . LEU A 1 96 ? 9.939 4.952 -14.610 1.00 94.44 96 LEU A C 1
ATOM 758 O O . LEU A 1 96 ? 10.212 6.140 -14.776 1.00 94.44 96 LEU A O 1
ATOM 762 N N . ASP A 1 97 ? 10.269 4.032 -15.513 1.00 92.69 97 ASP A N 1
ATOM 763 C CA . ASP A 1 97 ? 10.886 4.379 -16.789 1.00 92.69 97 ASP A CA 1
ATOM 764 C C . ASP A 1 97 ? 9.866 4.932 -17.805 1.00 92.69 97 ASP A C 1
ATOM 766 O O . ASP A 1 97 ? 8.680 5.075 -17.523 1.00 92.69 97 ASP A O 1
ATOM 770 N N . LYS A 1 98 ? 10.346 5.286 -19.002 1.00 92.00 98 LYS A N 1
ATOM 771 C CA . LYS A 1 98 ? 9.515 5.798 -20.107 1.00 92.00 98 LYS A CA 1
ATOM 772 C C . LYS A 1 98 ? 9.055 4.702 -21.077 1.00 92.00 98 LYS A C 1
ATOM 774 O O . LYS A 1 98 ? 8.703 5.007 -22.214 1.00 92.00 98 LYS A O 1
ATOM 779 N N . SER A 1 99 ? 9.146 3.432 -20.688 1.00 94.19 99 SER A N 1
ATOM 780 C CA . SER A 1 99 ? 8.728 2.320 -21.538 1.00 94.19 99 SER A CA 1
ATOM 781 C C . SER A 1 99 ? 7.226 2.071 -21.426 1.00 94.19 99 SER A C 1
ATOM 783 O O . SER A 1 99 ? 6.545 2.606 -20.553 1.00 94.19 99 SER A O 1
ATOM 785 N N . ILE A 1 100 ? 6.719 1.183 -22.278 1.00 92.25 100 ILE A N 1
ATOM 786 C CA . ILE A 1 100 ? 5.356 0.656 -22.155 1.00 92.25 100 ILE A CA 1
ATOM 787 C C . ILE A 1 100 ? 5.145 -0.174 -20.879 1.00 92.25 100 ILE A C 1
ATOM 789 O O . ILE A 1 100 ? 4.028 -0.595 -20.635 1.00 92.25 100 ILE A O 1
ATOM 793 N N . PHE A 1 101 ? 6.193 -0.435 -20.090 1.00 94.19 101 PHE A N 1
ATOM 794 C CA . PHE A 1 101 ? 6.128 -1.181 -18.832 1.00 94.19 101 PHE A CA 1
ATOM 795 C C . PHE A 1 101 ? 6.179 -0.270 -17.597 1.00 94.19 101 PHE A C 1
ATOM 797 O O . PHE A 1 101 ? 6.343 -0.752 -16.479 1.00 94.19 101 PHE A O 1
ATOM 804 N N . ALA A 1 102 ? 6.078 1.053 -17.760 1.00 94.81 102 ALA A N 1
ATOM 805 C CA . ALA A 1 102 ? 5.969 1.963 -16.624 1.00 94.81 102 ALA A CA 1
ATOM 806 C C . ALA A 1 102 ? 4.767 1.574 -15.743 1.00 94.81 102 ALA A C 1
ATOM 808 O O . ALA A 1 102 ? 3.669 1.356 -16.250 1.00 94.81 102 ALA A O 1
ATOM 809 N N . GLY A 1 103 ? 4.967 1.485 -14.430 1.00 95.25 103 GLY A N 1
ATOM 810 C CA . GLY A 1 103 ? 3.960 1.015 -13.477 1.00 95.25 103 GLY A CA 1
ATOM 811 C C . GLY A 1 103 ? 3.993 -0.481 -13.177 1.00 95.25 103 GLY A C 1
ATOM 812 O O . GLY A 1 103 ? 3.394 -0.884 -12.187 1.00 95.25 103 GLY A O 1
ATOM 813 N N . ASP A 1 104 ? 4.722 -1.283 -13.960 1.00 95.81 104 ASP A N 1
ATOM 814 C CA . ASP A 1 104 ? 4.853 -2.720 -13.707 1.00 95.81 104 ASP A CA 1
ATOM 815 C C . ASP A 1 104 ? 5.500 -2.984 -12.339 1.00 95.81 104 ASP A C 1
ATOM 817 O O . ASP A 1 104 ? 6.478 -2.320 -11.957 1.00 95.81 104 ASP A O 1
ATOM 821 N N . ALA A 1 105 ? 4.959 -3.947 -11.597 1.00 95.75 105 ALA A N 1
ATOM 822 C CA . ALA A 1 105 ? 5.384 -4.245 -10.239 1.00 95.75 105 ALA A CA 1
ATOM 823 C C . ALA A 1 105 ? 6.771 -4.901 -10.231 1.00 95.75 105 ALA A C 1
ATOM 825 O O . ALA A 1 105 ? 7.022 -5.923 -10.867 1.00 95.75 105 ALA A O 1
ATOM 826 N N . ALA A 1 106 ? 7.685 -4.328 -9.452 1.00 94.88 106 ALA A N 1
ATOM 827 C CA . ALA A 1 106 ? 9.041 -4.821 -9.284 1.00 94.88 106 ALA A CA 1
ATOM 828 C C . ALA A 1 106 ? 9.151 -5.561 -7.949 1.00 94.88 106 ALA A C 1
ATOM 830 O O . ALA A 1 106 ? 9.698 -5.027 -6.977 1.00 94.88 106 ALA A O 1
ATOM 831 N N . GLY A 1 107 ? 8.664 -6.800 -7.907 1.00 96.00 107 GLY A N 1
ATOM 832 C CA . GLY A 1 107 ? 8.605 -7.670 -6.729 1.00 96.00 107 GLY A CA 1
ATOM 833 C C . GLY A 1 107 ? 7.252 -8.368 -6.628 1.00 96.00 107 GLY A C 1
ATOM 834 O O . GLY A 1 107 ? 6.321 -7.996 -7.335 1.00 96.00 107 GLY A O 1
ATOM 835 N N . VAL A 1 108 ? 7.148 -9.360 -5.736 1.00 96.81 108 VAL A N 1
ATOM 836 C CA . VAL A 1 108 ? 5.941 -10.189 -5.657 1.00 96.81 108 VAL A CA 1
ATOM 837 C C . VAL A 1 108 ? 4.705 -9.329 -5.401 1.00 96.81 108 VAL A C 1
ATOM 839 O O . VAL A 1 108 ? 4.646 -8.574 -4.429 1.00 96.81 108 VAL A O 1
ATOM 842 N N . LEU A 1 109 ? 3.723 -9.456 -6.287 1.00 96.56 109 LEU A N 1
ATOM 843 C CA . LEU A 1 109 ? 2.422 -8.822 -6.153 1.00 96.56 109 LEU A CA 1
ATOM 844 C C . LEU A 1 109 ? 1.357 -9.850 -6.498 1.00 96.56 109 LEU A C 1
ATOM 846 O O . LEU A 1 109 ? 1.312 -10.357 -7.617 1.00 96.56 109 LEU A O 1
ATOM 850 N N . GLN A 1 110 ? 0.493 -10.131 -5.533 1.00 95.25 1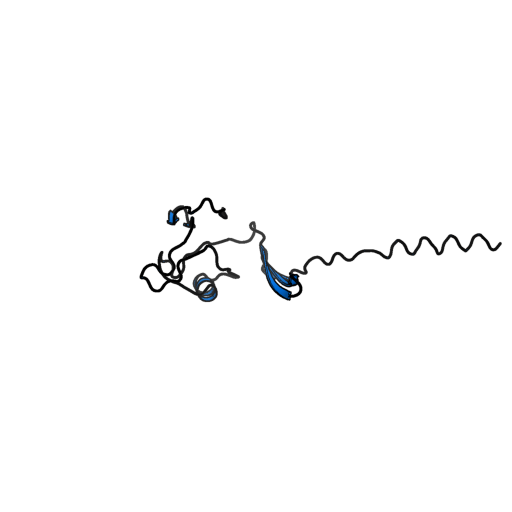10 GLN A N 1
ATOM 851 C CA . GLN A 1 110 ? -0.683 -10.963 -5.711 1.00 95.25 110 GLN A CA 1
ATOM 852 C C . GLN A 1 110 ? -1.887 -10.200 -5.171 1.00 95.25 110 GLN A C 1
ATOM 854 O O . GLN A 1 110 ? -1.862 -9.739 -4.033 1.00 95.25 110 GLN A O 1
ATOM 859 N N . ILE A 1 111 ? -2.921 -10.071 -5.996 1.00 95.12 111 ILE A N 1
ATOM 860 C CA . ILE A 1 111 ? -4.178 -9.407 -5.644 1.00 95.12 111 ILE A CA 1
ATOM 861 C C . ILE A 1 111 ? -5.291 -10.425 -5.871 1.00 95.12 111 ILE A C 1
ATOM 863 O O . ILE A 1 111 ? -5.337 -11.046 -6.932 1.00 95.12 111 ILE A O 1
ATOM 867 N N . ASP A 1 112 ? -6.132 -10.652 -4.861 1.00 93.00 112 ASP A N 1
ATOM 868 C CA . ASP A 1 112 ? -7.286 -11.563 -4.922 1.00 93.00 112 ASP A CA 1
ATOM 869 C C . ASP A 1 112 ? -6.953 -12.960 -5.476 1.00 93.00 112 ASP A C 1
ATOM 871 O O . ASP A 1 112 ? -7.650 -13.524 -6.317 1.00 93.00 112 ASP A O 1
ATOM 875 N N . GLY A 1 113 ? -5.822 -13.518 -5.033 1.00 94.38 113 GLY A N 1
ATOM 876 C CA . GLY A 1 113 ? -5.348 -14.838 -5.466 1.00 94.38 113 GLY A CA 1
ATOM 877 C C . GLY A 1 113 ? -4.684 -14.869 -6.847 1.00 94.38 113 GLY A C 1
ATOM 878 O O . GLY A 1 113 ? -4.146 -15.905 -7.236 1.00 94.38 113 GLY A O 1
ATOM 879 N N . ARG A 1 114 ? -4.659 -13.753 -7.584 1.00 94.81 114 ARG A N 1
ATOM 880 C CA . ARG A 1 114 ? -3.993 -13.645 -8.884 1.00 94.81 114 ARG A CA 1
ATOM 881 C C . ARG A 1 114 ? -2.583 -13.090 -8.731 1.00 94.81 114 ARG A C 1
ATOM 883 O O . ARG A 1 114 ? -2.405 -11.932 -8.358 1.00 94.81 114 ARG A O 1
ATOM 890 N N . LEU A 1 115 ? -1.582 -13.904 -9.061 1.00 95.69 115 LEU A N 1
ATOM 891 C CA . LEU A 1 115 ? -0.193 -13.460 -9.145 1.00 95.69 115 LEU A CA 1
ATOM 892 C C . LEU A 1 115 ? -0.027 -12.517 -10.347 1.00 95.69 115 LEU A C 1
ATOM 894 O O . LEU A 1 115 ? -0.314 -12.899 -11.483 1.00 95.69 115 LEU A O 1
ATOM 898 N N . LEU A 1 116 ? 0.398 -11.284 -10.083 1.00 94.50 116 LEU A N 1
ATOM 899 C CA . LEU A 1 116 ? 0.611 -10.232 -11.081 1.00 94.50 116 LEU A CA 1
ATOM 900 C C . LEU A 1 116 ? 2.095 -9.967 -11.340 1.00 94.50 116 LEU A C 1
ATOM 902 O O . LEU A 1 116 ? 2.452 -9.604 -12.454 1.00 94.50 116 LEU A O 1
ATOM 906 N N . SER A 1 117 ? 2.950 -10.164 -10.337 1.00 95.81 117 SER A N 1
ATOM 907 C CA . SER A 1 117 ? 4.402 -10.067 -10.483 1.00 95.81 117 SER A CA 1
ATOM 908 C C . SER A 1 117 ? 5.101 -11.070 -9.575 1.00 95.81 117 SER A C 1
ATOM 910 O O . SER A 1 117 ? 4.613 -11.398 -8.489 1.00 95.81 117 SER A O 1
ATOM 912 N N . GLU A 1 118 ? 6.225 -11.593 -10.050 1.00 95.94 118 GLU A N 1
ATOM 913 C CA . GLU A 1 118 ? 7.000 -12.640 -9.393 1.00 95.94 118 GLU A CA 1
ATOM 914 C C . GLU A 1 118 ? 7.933 -12.072 -8.313 1.00 95.94 118 GLU A C 1
ATOM 916 O O . GLU A 1 118 ? 8.282 -10.888 -8.281 1.00 95.94 118 GLU A O 1
ATOM 921 N N . SER A 1 119 ? 8.368 -12.939 -7.398 1.00 96.31 119 SER A N 1
ATOM 922 C CA . SER A 1 119 ? 9.364 -12.557 -6.398 1.00 96.31 119 SER A CA 1
ATOM 923 C C . SER A 1 119 ? 10.712 -12.252 -7.049 1.00 96.31 119 SER A C 1
ATOM 925 O O . SER A 1 119 ? 11.148 -12.934 -7.972 1.00 96.31 119 SER A O 1
ATOM 927 N N . VAL A 1 120 ? 11.406 -11.239 -6.528 1.00 95.31 120 VAL A N 1
ATOM 928 C CA . VAL A 1 120 ? 12.711 -10.803 -7.035 1.00 95.31 120 VAL A CA 1
ATOM 929 C C . VAL A 1 120 ? 13.668 -10.593 -5.868 1.00 95.31 120 VAL A C 1
ATOM 931 O O . VAL A 1 120 ? 13.352 -9.876 -4.911 1.00 95.31 120 VAL A O 1
ATOM 934 N N . SER A 1 121 ? 14.864 -11.175 -5.990 1.00 95.06 121 SER A N 1
ATOM 935 C CA . SER A 1 121 ? 16.009 -10.967 -5.089 1.00 95.06 121 SER A CA 1
ATOM 936 C C . SER A 1 121 ? 15.764 -11.349 -3.624 1.00 95.06 121 SER A C 1
ATOM 938 O O . SER A 1 121 ? 16.314 -10.704 -2.735 1.00 95.06 121 SER A O 1
ATOM 940 N N . ASN A 1 122 ? 14.949 -12.378 -3.357 1.00 94.94 122 ASN A N 1
ATOM 941 C CA . ASN A 1 122 ? 14.636 -12.849 -1.996 1.00 94.94 122 ASN A CA 1
ATOM 942 C C . ASN A 1 122 ? 14.155 -11.726 -1.052 1.00 94.94 122 ASN A C 1
ATOM 944 O O . ASN A 1 122 ? 14.436 -11.747 0.147 1.00 94.94 122 ASN A O 1
ATOM 948 N N . ARG A 1 123 ? 13.462 -10.714 -1.591 1.00 96.19 123 ARG A N 1
ATOM 949 C CA . ARG A 1 123 ? 12.909 -9.618 -0.788 1.00 96.19 123 ARG A CA 1
ATOM 950 C C . ARG A 1 123 ? 11.717 -10.098 0.035 1.00 96.19 123 ARG A C 1
ATOM 952 O O . ARG A 1 123 ? 10.943 -10.941 -0.409 1.00 96.19 123 ARG A O 1
ATOM 959 N N . ILE A 1 124 ? 11.572 -9.521 1.226 1.00 96.88 124 ILE A N 1
ATOM 960 C CA . ILE A 1 124 ? 10.401 -9.729 2.083 1.00 96.88 124 ILE A CA 1
ATOM 961 C C . ILE A 1 124 ? 9.128 -9.187 1.418 1.00 96.88 124 ILE A C 1
ATOM 963 O O . ILE A 1 124 ? 9.191 -8.270 0.596 1.00 96.88 124 ILE A O 1
ATOM 967 N N . ALA A 1 125 ? 7.979 -9.727 1.817 1.00 96.06 125 ALA A N 1
ATOM 968 C CA . ALA A 1 125 ? 6.661 -9.301 1.360 1.00 96.06 125 ALA A CA 1
ATOM 969 C C . ALA A 1 125 ? 5.700 -9.149 2.548 1.00 96.06 125 ALA A C 1
ATOM 971 O O . ALA A 1 125 ? 5.887 -9.783 3.588 1.00 96.06 125 ALA A O 1
ATOM 972 N N . LEU A 1 126 ? 4.672 -8.316 2.378 1.00 95.94 126 LEU A N 1
ATOM 973 C CA . LEU A 1 126 ? 3.545 -8.205 3.301 1.00 95.94 126 LEU A CA 1
ATOM 974 C C . LEU A 1 126 ? 2.384 -9.045 2.762 1.00 95.94 126 LEU A C 1
ATOM 976 O O . LEU A 1 126 ? 2.008 -8.898 1.602 1.00 95.94 126 LEU A O 1
ATOM 980 N N . PHE A 1 127 ? 1.815 -9.892 3.614 1.00 95.00 127 PHE A N 1
ATOM 981 C CA . PHE A 1 127 ? 0.591 -10.631 3.326 1.00 95.00 127 PHE A CA 1
ATOM 982 C C . PHE A 1 127 ? -0.580 -10.007 4.089 1.00 95.00 127 PHE A C 1
ATOM 984 O O . PHE A 1 127 ? -0.438 -9.663 5.263 1.00 95.00 127 PHE A O 1
ATOM 991 N N . ILE A 1 128 ? -1.715 -9.857 3.409 1.00 92.62 128 ILE A N 1
ATOM 992 C CA . ILE A 1 128 ? -2.972 -9.338 3.953 1.00 92.62 128 ILE A CA 1
ATOM 993 C C . ILE A 1 128 ? -4.024 -10.425 3.719 1.00 92.62 128 ILE A C 1
ATOM 995 O O . ILE A 1 128 ? -4.108 -10.955 2.609 1.00 92.62 128 ILE A O 1
ATOM 999 N N . SER A 1 129 ? -4.774 -10.772 4.767 1.00 83.00 129 SER A N 1
ATOM 1000 C CA . SER A 1 129 ? -5.800 -11.826 4.779 1.00 83.00 129 SER A CA 1
ATOM 1001 C C . SER A 1 129 ? -7.134 -11.317 5.279 1.00 83.00 129 SER A C 1
ATOM 1003 O O . SER A 1 129 ? -7.083 -10.564 6.279 1.00 83.00 129 SER A O 1
#

Sequence (129 aa):
MKKLFVFICGHLWLIFFCFSISAQEFKTIQDGIEYAEMTREINNLPVKMNLLRLDLTKVRLDVVHAMDAAIGTETTSSIAMRHGAIAAINAGFFRLDKSIFAGDAAGVLQIDGRLLSESVSNRIALFIS